Protein AF-A0A179FVN8-F1 (afdb_monomer_lite)

Secondary structure (DSSP, 8-state):
--HHHHHHHHHHHHHHHH-GGGTTHHHHHHHHHHHHHHHHHHHHHHHHHHHHHHHHHHHTT--SHHHHHHHHHHHHHHTTGGG-S-GGG-

Organism: NCBI:txid1380566

Structure (mmCIF, N/CA/C/O backbone):
data_AF-A0A179FVN8-F1
#
_entry.id   AF-A0A179FVN8-F1
#
loop_
_atom_site.group_PDB
_atom_site.id
_atom_site.type_symbol
_atom_site.label_atom_id
_atom_site.label_alt_id
_atom_site.label_comp_id
_atom_site.label_asym_id
_atom_site.label_entity_id
_atom_site.label_seq_id
_atom_site.pdbx_PDB_ins_code
_atom_site.Cartn_x
_atom_site.Cartn_y
_atom_site.Cartn_z
_atom_site.occupancy
_atom_site.B_iso_or_equiv
_atom_site.auth_seq_id
_atom_site.auth_comp_id
_atom_site.auth_asym_id
_atom_site.auth_atom_id
_atom_site.pdbx_PDB_model_num
ATOM 1 N N . MET A 1 1 ? -0.995 -2.773 -15.246 1.00 71.50 1 MET A N 1
ATOM 2 C CA . MET A 1 1 ? -0.595 -1.381 -14.946 1.00 71.50 1 MET A CA 1
ATOM 3 C C . MET A 1 1 ? -1.806 -0.486 -15.036 1.00 71.50 1 MET A C 1
ATOM 5 O O . MET A 1 1 ? -2.638 -0.716 -15.908 1.00 71.50 1 MET A O 1
ATOM 9 N N . ASP A 1 2 ? -1.904 0.505 -14.153 1.00 82.31 2 ASP A N 1
ATOM 10 C CA . ASP A 1 2 ? -2.885 1.577 -14.314 1.00 82.31 2 ASP A CA 1
ATOM 11 C C . ASP A 1 2 ? -2.462 2.547 -15.436 1.00 82.31 2 ASP A C 1
ATOM 13 O O . ASP A 1 2 ? -1.353 2.471 -15.971 1.00 82.31 2 ASP A O 1
ATOM 17 N N . THR A 1 3 ? -3.362 3.450 -15.829 1.00 84.69 3 THR A N 1
ATOM 18 C CA . THR A 1 3 ? -3.139 4.394 -16.937 1.00 84.69 3 THR A CA 1
ATOM 19 C C . THR A 1 3 ? -1.923 5.295 -16.715 1.00 84.69 3 THR A C 1
ATOM 21 O O . THR A 1 3 ? -1.233 5.637 -17.674 1.00 84.69 3 THR A O 1
ATOM 24 N N . VAL A 1 4 ? -1.640 5.670 -15.465 1.00 84.50 4 VAL A N 1
ATOM 25 C CA . VAL A 1 4 ? -0.526 6.564 -15.137 1.00 84.50 4 VAL A CA 1
ATOM 26 C C . VAL A 1 4 ? 0.792 5.808 -15.254 1.00 84.50 4 VAL A C 1
ATOM 28 O O . VAL A 1 4 ? 1.710 6.286 -15.918 1.00 84.50 4 VAL A O 1
ATOM 31 N N . SER A 1 5 ? 0.883 4.605 -14.684 1.00 85.88 5 SER A N 1
ATOM 32 C CA . SER A 1 5 ? 2.098 3.794 -14.767 1.00 85.88 5 SER A CA 1
ATOM 33 C C . SER A 1 5 ? 2.383 3.283 -16.179 1.00 85.88 5 SER A C 1
ATOM 35 O O . SER A 1 5 ? 3.551 3.228 -16.566 1.00 85.88 5 SER A O 1
ATOM 37 N N . ALA A 1 6 ? 1.349 3.031 -16.989 1.00 88.62 6 ALA A N 1
ATOM 38 C CA . ALA A 1 6 ? 1.504 2.768 -18.419 1.00 88.62 6 ALA A CA 1
ATOM 39 C C . ALA A 1 6 ? 2.057 3.988 -19.184 1.00 88.62 6 ALA A C 1
ATOM 41 O O . ALA A 1 6 ? 2.942 3.835 -20.024 1.00 88.62 6 ALA A O 1
ATOM 42 N N . GLY A 1 7 ? 1.583 5.200 -18.872 1.00 91.50 7 GLY A N 1
ATOM 43 C CA . GLY A 1 7 ? 2.102 6.435 -19.470 1.00 91.50 7 GLY A CA 1
ATOM 44 C C . GLY A 1 7 ? 3.559 6.718 -19.087 1.00 91.50 7 GLY A C 1
ATOM 45 O O . GLY A 1 7 ? 4.361 7.101 -19.937 1.00 91.50 7 GLY A O 1
ATOM 46 N N . ILE A 1 8 ? 3.936 6.467 -17.828 1.00 90.62 8 ILE A N 1
ATOM 47 C CA . ILE A 1 8 ? 5.334 6.583 -17.383 1.00 90.62 8 ILE A CA 1
ATOM 48 C C . ILE A 1 8 ? 6.212 5.567 -18.115 1.00 90.62 8 ILE A C 1
ATOM 50 O O . ILE A 1 8 ? 7.254 5.948 -18.640 1.00 90.62 8 ILE A O 1
ATOM 54 N N . TYR A 1 9 ? 5.778 4.308 -18.220 1.00 93.81 9 TYR A N 1
ATOM 55 C CA . TYR A 1 9 ? 6.505 3.284 -18.971 1.00 93.81 9 TYR A CA 1
ATOM 56 C C . TYR A 1 9 ? 6.771 3.713 -20.423 1.00 93.81 9 TYR A C 1
ATOM 58 O O . TYR A 1 9 ? 7.905 3.632 -20.889 1.00 93.81 9 TYR A O 1
ATOM 66 N N . GLN A 1 10 ? 5.761 4.250 -21.115 1.00 95.19 10 GLN A N 1
ATOM 67 C CA . GLN A 1 10 ? 5.913 4.766 -22.481 1.00 95.19 10 GLN A CA 1
ATOM 68 C C . GLN A 1 10 ? 6.918 5.922 -22.560 1.00 95.19 10 GLN A C 1
ATOM 70 O O . GLN A 1 10 ? 7.747 5.957 -23.467 1.00 95.19 10 GLN A O 1
ATOM 75 N N . ASN A 1 11 ? 6.901 6.841 -21.591 1.00 95.50 11 ASN A N 1
ATOM 76 C CA . ASN A 1 11 ? 7.883 7.923 -21.530 1.00 95.50 11 ASN A CA 1
ATOM 77 C C . ASN A 1 11 ? 9.311 7.396 -21.328 1.00 95.50 11 ASN A C 1
ATOM 79 O O . ASN A 1 11 ? 10.240 7.916 -21.941 1.00 95.50 11 ASN A O 1
ATOM 83 N N . LEU A 1 12 ? 9.498 6.349 -20.518 1.00 95.62 12 LEU A N 1
ATOM 84 C CA . LEU A 1 12 ? 10.808 5.719 -20.328 1.00 95.62 12 LEU A CA 1
ATOM 85 C C . LEU A 1 12 ? 11.300 5.045 -21.614 1.00 95.62 12 LEU A C 1
ATOM 87 O O . 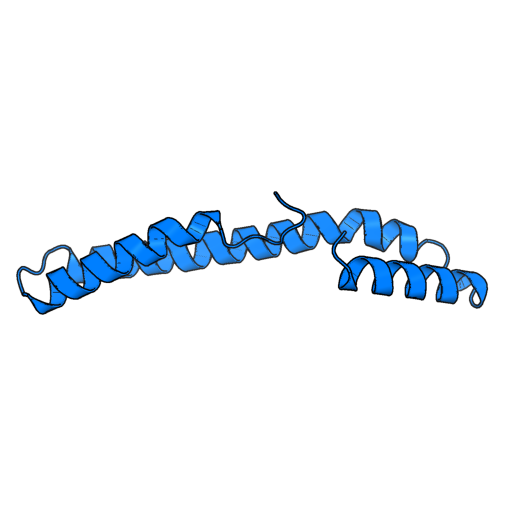LEU A 1 12 ? 12.462 5.214 -21.970 1.00 95.62 12 LEU A O 1
ATOM 91 N N . GLN A 1 13 ? 10.418 4.374 -22.360 1.00 95.56 13 GLN A N 1
ATOM 92 C CA . GLN A 1 13 ? 10.760 3.821 -23.677 1.00 95.56 13 GLN A CA 1
ATOM 93 C C . GLN A 1 13 ? 11.156 4.912 -24.682 1.00 95.56 13 GLN A C 1
ATOM 95 O O . GLN A 1 13 ? 12.081 4.726 -25.472 1.00 95.56 13 GLN A O 1
ATOM 100 N N . LEU A 1 14 ? 10.482 6.067 -24.652 1.00 96.38 14 LEU A N 1
ATOM 101 C CA . LEU A 1 14 ? 10.860 7.212 -25.484 1.00 96.38 14 LEU A CA 1
ATOM 102 C C . LEU A 1 14 ? 12.235 7.764 -25.091 1.00 96.38 14 LEU A C 1
ATOM 104 O O . LEU A 1 14 ? 13.028 8.091 -25.968 1.00 96.38 14 LEU A O 1
ATOM 108 N N . ILE A 1 15 ? 12.552 7.838 -23.797 1.00 95.00 15 ILE A N 1
ATOM 109 C CA . ILE A 1 15 ? 13.882 8.255 -23.332 1.00 95.00 15 ILE A CA 1
ATOM 110 C C . ILE A 1 15 ? 14.952 7.277 -23.823 1.00 95.00 15 ILE A C 1
ATOM 112 O O . ILE A 1 15 ? 15.957 7.720 -24.371 1.00 95.00 15 ILE A O 1
ATOM 116 N N . GLU A 1 16 ? 14.725 5.970 -23.692 1.00 96.38 16 GLU A N 1
ATOM 117 C CA . GLU A 1 16 ? 15.640 4.931 -24.185 1.00 96.38 16 GLU A CA 1
ATOM 118 C C . GLU A 1 16 ? 15.897 5.033 -25.694 1.00 96.38 16 GLU A C 1
ATOM 120 O O . GLU A 1 16 ? 17.014 4.794 -26.151 1.00 96.38 16 GLU A O 1
ATOM 125 N N . LEU A 1 17 ? 14.880 5.421 -26.471 1.00 95.75 17 LEU A N 1
ATOM 126 C CA . LEU A 1 17 ? 15.001 5.597 -27.917 1.00 95.75 17 LEU A CA 1
ATOM 127 C C . LEU A 1 17 ? 15.950 6.745 -28.295 1.00 95.75 17 LEU A C 1
ATOM 129 O O . LEU A 1 17 ? 16.670 6.641 -29.288 1.00 95.75 17 LEU A O 1
ATOM 133 N N . TYR A 1 18 ? 15.941 7.839 -27.530 1.00 95.75 18 TYR A N 1
ATOM 134 C CA . TYR A 1 18 ? 16.711 9.050 -27.841 1.00 95.75 18 TYR A CA 1
ATOM 135 C C . TYR A 1 18 ? 17.994 9.206 -27.014 1.00 95.75 18 TYR A C 1
ATOM 137 O O . TYR A 1 18 ? 18.835 10.037 -27.358 1.00 95.75 18 TYR A O 1
ATOM 145 N N . ASN A 1 19 ? 18.171 8.416 -25.954 1.00 94.88 19 ASN A N 1
ATOM 146 C CA . ASN A 1 19 ? 19.349 8.428 -25.096 1.00 94.88 19 ASN A CA 1
ATOM 147 C C . ASN A 1 19 ? 19.873 6.995 -24.862 1.00 94.88 19 ASN A C 1
ATOM 149 O O . ASN A 1 19 ? 19.337 6.284 -24.008 1.00 94.88 19 ASN A O 1
ATOM 153 N N . PRO A 1 20 ? 20.954 6.586 -25.554 1.00 90.12 20 PRO A N 1
ATOM 154 C CA . PRO A 1 20 ? 21.563 5.267 -25.384 1.00 90.12 20 PRO A CA 1
ATOM 155 C C . PRO A 1 20 ? 22.009 4.953 -23.948 1.00 90.12 20 PRO A C 1
ATOM 157 O O . PRO A 1 20 ? 21.983 3.792 -23.552 1.00 90.12 20 PRO A O 1
ATOM 160 N N . GLU A 1 21 ? 22.380 5.962 -23.151 1.00 93.31 21 GLU A N 1
ATOM 161 C CA . GLU A 1 21 ? 22.761 5.773 -21.741 1.00 93.31 21 GLU A CA 1
ATOM 162 C C . GLU A 1 21 ? 21.559 5.432 -20.846 1.00 93.31 21 GLU A C 1
ATOM 164 O O . GLU A 1 21 ? 21.731 4.934 -19.737 1.00 93.31 21 GLU A O 1
ATOM 169 N N . GLY A 1 22 ? 20.337 5.688 -21.320 1.00 88.88 22 GLY A N 1
ATOM 170 C CA . GLY A 1 22 ? 19.096 5.392 -20.608 1.00 88.88 22 GLY A CA 1
ATOM 171 C C . GLY A 1 22 ? 18.599 3.955 -20.770 1.00 88.88 22 GLY A C 1
ATOM 172 O O . GLY A 1 22 ? 17.538 3.641 -20.239 1.00 88.88 22 GLY A O 1
ATOM 173 N N . GLN A 1 23 ? 19.306 3.087 -21.503 1.00 94.19 23 GLN A N 1
ATOM 174 C CA . GLN A 1 23 ? 18.869 1.707 -21.735 1.00 94.19 23 GLN A CA 1
ATOM 175 C C . GLN A 1 23 ? 18.584 0.955 -20.426 1.00 94.19 23 GLN A C 1
ATOM 177 O O . GLN A 1 23 ? 19.433 0.870 -19.541 1.00 94.19 23 GLN A O 1
ATOM 182 N N . GLY A 1 24 ? 17.395 0.354 -20.334 1.00 92.31 24 GLY A N 1
ATOM 183 C CA . GLY A 1 24 ? 16.978 -0.475 -19.204 1.00 92.31 24 GLY A CA 1
ATOM 184 C C . GLY A 1 24 ? 16.087 0.241 -18.187 1.00 92.31 24 GLY A C 1
ATOM 185 O O . GLY A 1 24 ? 15.548 -0.422 -17.303 1.00 92.31 24 GLY A O 1
ATOM 186 N N . LEU A 1 25 ? 15.859 1.551 -18.321 1.00 93.31 25 LEU A N 1
ATOM 187 C CA . LEU A 1 25 ? 14.909 2.311 -17.505 1.00 93.31 25 LEU A CA 1
ATOM 188 C C . LEU A 1 25 ? 13.491 1.723 -17.532 1.00 93.31 25 LEU A C 1
ATOM 190 O O . LEU A 1 25 ? 12.860 1.586 -16.484 1.00 93.31 25 LEU A O 1
ATOM 194 N N . ALA A 1 26 ? 12.982 1.358 -18.708 1.00 94.19 26 ALA A N 1
ATOM 195 C CA . ALA A 1 26 ? 11.641 0.802 -18.861 1.00 94.19 26 ALA A CA 1
ATOM 196 C C . ALA A 1 26 ? 11.539 -0.607 -18.247 1.00 94.19 26 ALA A C 1
ATOM 198 O O . ALA A 1 26 ? 10.526 -0.953 -17.633 1.00 94.19 26 ALA A O 1
ATOM 199 N N . ALA A 1 27 ? 12.601 -1.411 -18.367 1.00 93.50 27 ALA A N 1
ATOM 200 C CA . ALA A 1 27 ? 12.687 -2.728 -17.737 1.00 93.50 27 ALA A CA 1
ATOM 201 C C . ALA A 1 27 ? 12.732 -2.611 -16.205 1.00 93.50 27 ALA A C 1
ATOM 203 O O . ALA A 1 27 ? 11.940 -3.253 -15.517 1.00 93.50 27 ALA A O 1
ATOM 204 N N . HIS A 1 28 ? 13.580 -1.719 -15.689 1.00 93.06 28 HIS A N 1
ATOM 205 C CA . HIS A 1 28 ? 13.696 -1.426 -14.264 1.00 93.06 28 HIS A CA 1
ATOM 206 C C . HIS A 1 28 ? 12.371 -0.903 -13.692 1.00 93.06 28 HIS A C 1
ATOM 208 O O . HIS A 1 28 ? 11.932 -1.321 -12.625 1.00 93.06 28 HIS A O 1
ATOM 214 N N . TRP A 1 29 ? 11.666 -0.036 -14.419 1.00 92.38 29 TRP A N 1
ATOM 215 C CA . TRP A 1 29 ? 10.330 0.396 -14.017 1.00 92.38 29 TRP A CA 1
ATOM 216 C C . TRP A 1 29 ? 9.376 -0.784 -13.838 1.00 92.38 29 TRP A C 1
ATOM 218 O O . TRP A 1 29 ? 8.752 -0.892 -12.791 1.00 92.38 29 TRP A O 1
ATOM 228 N N . ASN A 1 30 ? 9.299 -1.706 -14.798 1.00 89.81 30 ASN A N 1
ATOM 229 C CA . ASN A 1 30 ? 8.414 -2.868 -14.680 1.00 89.81 30 ASN A CA 1
ATOM 230 C C . ASN A 1 30 ? 8.796 -3.817 -13.539 1.00 89.81 30 ASN A C 1
ATOM 232 O O . ASN A 1 30 ? 7.909 -4.406 -12.924 1.00 89.81 30 ASN A O 1
ATOM 236 N N . GLU A 1 31 ? 10.088 -3.968 -13.263 1.00 90.56 31 GLU A N 1
ATOM 237 C CA . GLU A 1 31 ? 10.584 -4.835 -12.195 1.00 90.56 31 GLU A CA 1
ATOM 238 C C . GLU A 1 31 ? 10.288 -4.256 -10.803 1.00 90.56 31 GLU A C 1
ATOM 240 O O . GLU A 1 31 ? 9.788 -4.953 -9.916 1.00 90.56 31 GLU A O 1
ATOM 245 N N . PHE A 1 32 ? 10.552 -2.962 -10.610 1.00 90.88 32 PHE A N 1
ATOM 246 C CA . PHE A 1 32 ? 10.506 -2.344 -9.286 1.00 90.88 32 PHE A CA 1
ATOM 247 C C . PHE A 1 32 ? 9.177 -1.663 -8.967 1.00 90.88 32 PHE A C 1
ATOM 249 O O . PHE A 1 32 ? 8.814 -1.598 -7.792 1.00 90.88 32 PHE A O 1
ATOM 256 N N . TYR A 1 33 ? 8.431 -1.184 -9.969 1.00 89.56 33 TYR A N 1
ATOM 257 C CA . TYR A 1 33 ? 7.170 -0.472 -9.749 1.00 89.56 33 TYR A CA 1
ATOM 258 C C . TYR A 1 33 ? 6.166 -1.294 -8.922 1.00 89.56 33 TYR A C 1
ATOM 260 O O . TYR A 1 33 ? 5.739 -0.796 -7.877 1.00 89.56 33 TYR A O 1
ATOM 268 N N . PRO A 1 34 ? 5.816 -2.546 -9.289 1.00 90.31 34 PRO A N 1
ATOM 269 C CA . PRO A 1 34 ? 4.823 -3.307 -8.529 1.00 90.31 34 PRO A CA 1
ATOM 270 C C . PRO A 1 34 ? 5.274 -3.552 -7.087 1.00 90.31 34 PRO A C 1
ATOM 272 O O . PRO A 1 34 ? 4.498 -3.374 -6.151 1.00 90.31 34 PRO A O 1
ATOM 275 N N . THR A 1 35 ? 6.549 -3.899 -6.906 1.00 92.12 35 THR A N 1
ATOM 276 C CA . THR A 1 35 ? 7.138 -4.207 -5.599 1.00 92.12 35 THR A CA 1
ATOM 277 C C . THR A 1 35 ? 7.159 -2.988 -4.682 1.00 92.12 35 THR A C 1
ATOM 279 O O . THR A 1 35 ? 6.738 -3.078 -3.530 1.00 92.12 35 THR A O 1
ATOM 282 N N . TYR A 1 36 ? 7.611 -1.836 -5.185 1.00 90.69 36 TYR A N 1
ATOM 283 C CA . TYR A 1 36 ? 7.662 -0.595 -4.413 1.00 90.69 36 TYR A CA 1
ATOM 284 C C . TYR A 1 36 ? 6.270 -0.186 -3.926 1.00 90.69 36 TYR A C 1
ATOM 286 O O . TYR A 1 36 ? 6.072 0.106 -2.748 1.00 90.69 36 TYR A O 1
ATOM 294 N N . PHE A 1 37 ? 5.278 -0.201 -4.813 1.00 91.69 37 PHE A N 1
ATOM 295 C CA . PHE A 1 37 ? 3.936 0.231 -4.444 1.00 91.69 37 PHE A CA 1
ATOM 296 C C . PHE A 1 37 ? 3.205 -0.784 -3.555 1.00 91.69 37 PHE A C 1
ATOM 298 O O . PHE A 1 37 ? 2.488 -0.360 -2.650 1.00 91.69 37 PHE A O 1
ATOM 305 N N . ALA A 1 38 ? 3.480 -2.087 -3.690 1.00 92.19 38 ALA A N 1
ATOM 306 C CA . ALA A 1 38 ? 3.023 -3.088 -2.725 1.00 92.19 38 ALA A CA 1
ATOM 307 C C . ALA A 1 38 ? 3.584 -2.828 -1.311 1.00 92.19 38 ALA A C 1
ATOM 309 O O . ALA A 1 38 ? 2.857 -2.951 -0.324 1.00 92.19 38 ALA A O 1
ATOM 310 N N . GLN A 1 39 ? 4.851 -2.405 -1.191 1.00 94.81 39 GLN A N 1
ATOM 311 C CA . GLN A 1 39 ? 5.438 -2.003 0.097 1.00 94.81 39 GLN A CA 1
ATOM 312 C C . GLN A 1 39 ? 4.763 -0.751 0.673 1.00 94.81 39 GLN A C 1
ATOM 314 O O . GLN A 1 39 ? 4.519 -0.686 1.877 1.00 94.81 39 GLN A O 1
ATOM 319 N N . VAL A 1 40 ? 4.426 0.231 -0.171 1.00 95.19 40 VAL A N 1
ATOM 320 C CA . VAL A 1 40 ? 3.679 1.430 0.248 1.00 95.19 40 VAL A CA 1
ATOM 321 C C . VAL A 1 40 ? 2.295 1.052 0.778 1.00 95.19 40 VAL A C 1
ATOM 323 O O . VAL A 1 40 ? 1.877 1.547 1.826 1.00 95.19 40 VAL A O 1
ATOM 326 N N . SER A 1 41 ? 1.592 0.155 0.092 1.00 96.00 41 SER A N 1
ATOM 327 C CA . SER A 1 41 ? 0.285 -0.334 0.526 1.00 96.00 41 SER A CA 1
ATOM 328 C C . SER A 1 41 ? 0.364 -1.144 1.819 1.00 96.00 41 SER A C 1
ATOM 330 O O . SER A 1 41 ? -0.456 -0.945 2.714 1.00 96.00 41 SER A O 1
ATOM 332 N N . GLU A 1 42 ? 1.390 -1.979 1.985 1.00 96.38 42 GLU A N 1
ATOM 333 C CA . GLU A 1 42 ? 1.629 -2.701 3.239 1.00 96.38 42 GLU A CA 1
ATOM 334 C C . GLU A 1 42 ? 1.940 -1.763 4.410 1.00 96.38 42 GLU A C 1
ATOM 336 O O . GLU A 1 42 ? 1.395 -1.925 5.507 1.00 96.38 42 GLU A 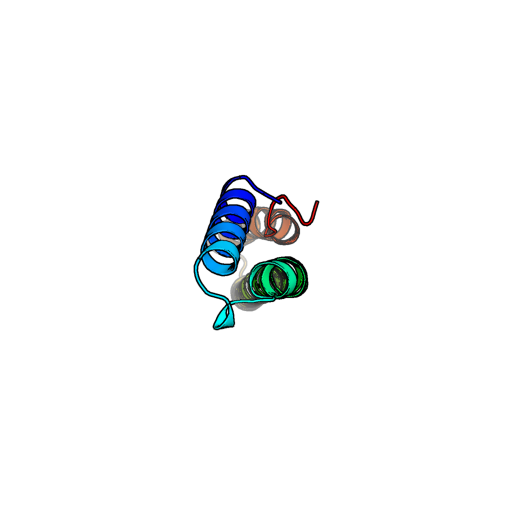O 1
ATOM 341 N N . PHE A 1 43 ? 2.753 -0.733 4.171 1.00 96.81 43 PHE A N 1
ATOM 342 C CA . PHE A 1 43 ? 3.007 0.312 5.156 1.00 96.81 43 PHE A CA 1
ATOM 343 C C . PHE A 1 43 ? 1.707 1.015 5.565 1.00 96.81 43 PHE A C 1
ATOM 345 O O . PHE A 1 43 ? 1.445 1.169 6.757 1.00 96.81 43 PHE A O 1
ATOM 352 N N . ALA A 1 44 ? 0.866 1.399 4.598 1.00 95.94 44 ALA A N 1
ATOM 353 C CA . ALA A 1 44 ? -0.408 2.058 4.874 1.00 95.94 44 ALA A CA 1
ATOM 354 C C . ALA A 1 44 ? -1.345 1.169 5.709 1.00 95.94 44 ALA A C 1
ATOM 356 O O . ALA A 1 44 ? -1.906 1.637 6.701 1.00 95.94 44 ALA A O 1
ATOM 357 N N . ARG A 1 45 ? -1.469 -0.118 5.356 1.00 97.31 45 ARG A N 1
ATOM 358 C CA . ARG A 1 45 ? -2.257 -1.095 6.124 1.00 97.31 45 ARG A CA 1
ATOM 359 C C . ARG A 1 45 ? -1.762 -1.223 7.557 1.00 97.31 45 ARG A C 1
ATOM 361 O O . ARG A 1 45 ? -2.558 -1.123 8.487 1.00 97.31 45 ARG A O 1
ATOM 368 N N . THR A 1 46 ? -0.453 -1.395 7.725 1.00 97.44 46 THR A N 1
ATOM 369 C CA . THR A 1 46 ? 0.180 -1.544 9.040 1.00 97.44 46 THR A CA 1
ATOM 370 C C . THR A 1 46 ? -0.028 -0.299 9.894 1.00 97.44 46 THR A C 1
ATOM 372 O O . THR A 1 46 ? -0.486 -0.397 11.030 1.00 97.44 46 THR A O 1
ATOM 375 N N . TYR A 1 47 ? 0.236 0.883 9.333 1.00 97.19 47 TYR A N 1
ATOM 376 C CA . TYR A 1 47 ? 0.086 2.148 10.040 1.00 97.19 47 TYR A CA 1
ATOM 377 C C . TYR A 1 47 ? -1.351 2.360 10.530 1.00 97.19 47 TYR A C 1
ATOM 379 O O . TYR A 1 47 ? -1.560 2.667 11.703 1.00 97.19 47 TYR A O 1
ATOM 387 N N . VAL A 1 48 ? -2.347 2.160 9.658 1.00 96.62 48 VAL A N 1
ATOM 388 C CA . VAL A 1 48 ? -3.761 2.328 10.028 1.00 96.62 48 VAL A CA 1
ATOM 389 C C . VAL A 1 48 ? -4.187 1.277 11.054 1.00 96.62 48 VAL A C 1
ATOM 391 O O . VAL A 1 48 ? -4.818 1.636 12.047 1.00 96.62 48 VAL A O 1
ATOM 394 N N . ALA A 1 49 ? -3.789 0.012 10.886 1.00 96.69 49 ALA A N 1
ATOM 395 C CA . ALA A 1 49 ? -4.074 -1.044 11.857 1.00 96.69 49 ALA A CA 1
ATOM 396 C C . ALA A 1 49 ? -3.509 -0.719 13.249 1.00 96.69 49 ALA A C 1
ATOM 398 O O . ALA A 1 49 ? -4.176 -0.927 14.263 1.00 96.69 49 ALA A O 1
ATOM 399 N N . ASP A 1 50 ? -2.301 -0.161 13.320 1.00 96.94 50 ASP A N 1
ATOM 400 C CA . ASP A 1 50 ? -1.697 0.236 14.589 1.00 96.94 50 ASP A CA 1
ATOM 401 C C . ASP A 1 50 ? -2.413 1.427 15.239 1.00 96.94 50 ASP A C 1
ATOM 403 O O . ASP A 1 50 ? -2.572 1.441 16.465 1.00 96.94 50 ASP A O 1
ATOM 407 N N . GLN A 1 51 ? -2.908 2.386 14.445 1.00 95.88 51 GLN A N 1
ATOM 408 C CA . GLN A 1 51 ? -3.761 3.465 14.956 1.00 95.88 51 GLN A CA 1
ATOM 409 C C . GLN A 1 51 ? -5.084 2.923 15.509 1.00 95.88 51 GLN A C 1
ATOM 411 O O . GLN A 1 51 ? -5.456 3.277 16.629 1.00 95.88 51 GLN A O 1
ATOM 416 N N . VAL A 1 52 ? -5.750 2.009 14.795 1.00 94.88 52 VAL A N 1
ATOM 417 C CA . VAL A 1 52 ? -6.976 1.348 15.276 1.00 94.88 52 VAL A CA 1
ATOM 418 C C . VAL A 1 52 ? -6.711 0.653 16.614 1.00 94.88 52 VAL A C 1
ATOM 420 O O . VAL A 1 52 ? -7.360 0.956 17.614 1.00 94.88 52 VAL A O 1
ATOM 423 N N . ARG A 1 53 ? -5.665 -0.180 16.700 1.00 94.75 53 ARG A N 1
ATOM 424 C CA . ARG A 1 53 ? -5.272 -0.854 17.953 1.00 94.75 53 ARG A CA 1
ATOM 425 C C . ARG A 1 53 ? -4.953 0.123 19.081 1.00 94.75 53 ARG A C 1
ATOM 427 O O . ARG A 1 53 ? -5.195 -0.180 20.252 1.00 94.75 53 ARG A O 1
ATOM 434 N N . PHE A 1 54 ? -4.336 1.262 18.780 1.00 94.81 54 PHE A N 1
ATOM 435 C CA . PHE A 1 54 ? -4.066 2.294 19.778 1.00 94.81 54 PHE A CA 1
ATOM 436 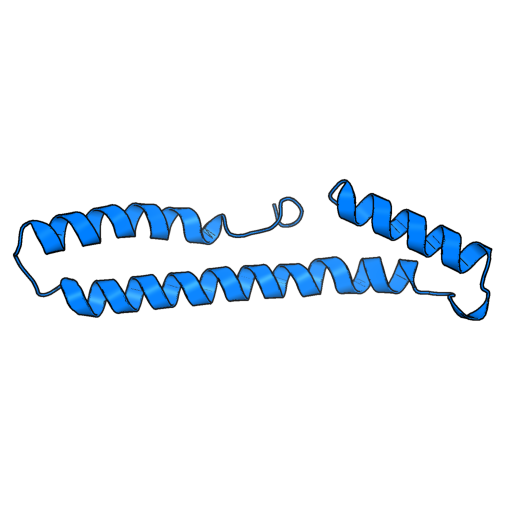C C . PHE A 1 54 ? -5.368 2.874 20.341 1.00 94.81 54 PHE A C 1
ATOM 438 O O . PHE A 1 54 ? -5.519 2.949 21.564 1.00 94.81 54 PHE A O 1
ATOM 445 N N . ILE A 1 55 ? -6.324 3.217 19.478 1.00 92.94 55 ILE A N 1
ATOM 446 C CA . ILE A 1 55 ? -7.593 3.813 19.904 1.00 92.94 55 ILE A CA 1
ATOM 447 C C . ILE A 1 55 ? -8.450 2.780 20.649 1.00 92.94 55 ILE A C 1
ATOM 449 O O . ILE A 1 55 ? -8.937 3.078 21.741 1.00 92.94 55 ILE A O 1
ATOM 453 N N . CYS A 1 56 ? -8.519 1.534 20.169 1.00 91.75 56 CYS A N 1
ATOM 454 C CA . CYS A 1 56 ? -9.199 0.442 20.871 1.00 91.75 56 CYS A CA 1
ATOM 455 C C . CYS A 1 56 ? -8.629 0.223 22.281 1.00 91.75 56 CYS A C 1
ATOM 457 O O . CYS A 1 56 ? -9.385 0.088 23.240 1.00 91.75 56 CYS A O 1
ATOM 459 N N . ARG A 1 57 ? -7.302 0.287 22.462 1.00 92.69 57 ARG A N 1
ATOM 460 C CA . ARG A 1 57 ? -6.686 0.225 23.803 1.00 92.69 57 ARG A CA 1
ATOM 461 C C . ARG A 1 57 ? -7.048 1.423 24.685 1.00 92.69 57 ARG A C 1
ATOM 463 O O . ARG A 1 57 ? -7.163 1.271 25.898 1.00 92.69 57 ARG A O 1
ATOM 470 N N . ARG A 1 58 ? -7.204 2.616 24.103 1.00 91.69 58 ARG A N 1
ATOM 471 C CA . ARG A 1 58 ? -7.496 3.856 24.841 1.00 91.69 58 ARG A CA 1
ATOM 472 C C . ARG A 1 58 ? -8.955 3.956 25.297 1.00 91.69 58 ARG A C 1
ATOM 474 O O . ARG A 1 58 ? -9.202 4.522 26.369 1.00 91.69 58 ARG A O 1
ATOM 481 N N . PHE A 1 59 ? -9.889 3.460 24.487 1.00 90.44 5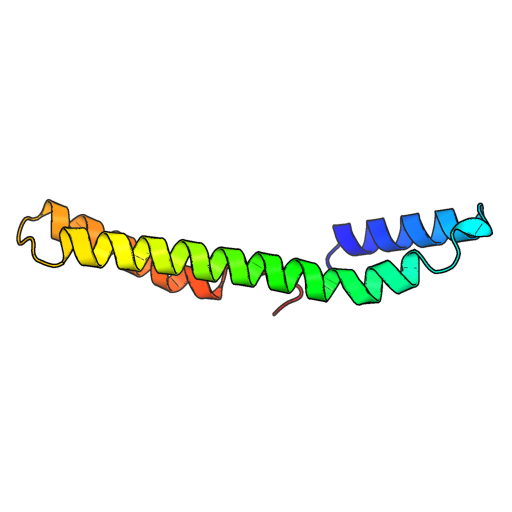9 PHE A N 1
ATOM 482 C CA . PHE A 1 59 ? -11.334 3.611 24.690 1.00 90.44 59 PHE A CA 1
ATOM 483 C C . PHE A 1 59 ? -12.059 2.312 25.057 1.00 90.44 59 PHE A C 1
ATOM 485 O O . PHE A 1 59 ? -13.126 2.391 25.650 1.00 90.44 59 PHE A O 1
ATOM 492 N N . GLY A 1 60 ? -11.476 1.134 24.815 1.00 84.31 60 GLY A N 1
ATOM 493 C CA . GLY A 1 60 ? -12.132 -0.164 25.035 1.00 84.31 60 GLY A CA 1
ATOM 494 C C . GLY A 1 60 ? -12.496 -0.494 26.487 1.00 84.31 60 GLY A C 1
ATOM 495 O O . GLY A 1 60 ? -13.280 -1.402 26.730 1.00 84.31 60 GLY A O 1
ATOM 496 N N . THR A 1 61 ? -11.956 0.236 27.464 1.00 86.75 61 THR A N 1
ATOM 497 C CA . THR A 1 61 ? -12.317 0.101 28.888 1.00 86.75 61 THR A CA 1
ATOM 498 C C . THR A 1 61 ? -13.300 1.170 29.368 1.00 86.75 61 THR A C 1
ATOM 500 O O . THR A 1 61 ? -13.719 1.145 30.524 1.00 86.75 61 THR A O 1
ATOM 503 N N . GLN A 1 62 ? -13.657 2.126 28.509 1.00 87.44 62 GLN A N 1
ATOM 504 C CA . GLN A 1 62 ? -14.580 3.207 28.834 1.00 87.44 62 GLN A CA 1
ATOM 505 C C . GLN A 1 62 ? -16.012 2.788 28.490 1.00 87.44 62 GLN A C 1
ATOM 507 O O . GLN A 1 62 ? -16.267 2.227 27.432 1.00 87.44 62 GLN A O 1
ATOM 512 N N . THR A 1 63 ? -16.960 3.097 29.372 1.00 84.44 63 THR A N 1
ATOM 513 C CA . THR A 1 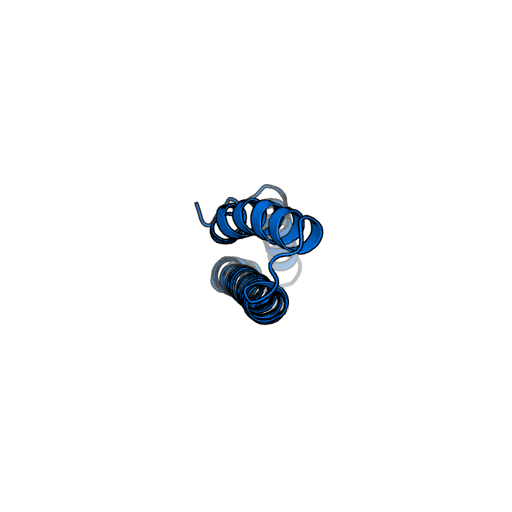63 ? -18.386 2.761 29.204 1.00 84.44 63 THR A CA 1
ATOM 514 C C . THR A 1 63 ? -19.235 3.954 28.768 1.00 84.44 63 THR A C 1
ATOM 516 O O . THR A 1 63 ? -20.462 3.901 28.815 1.00 84.44 63 THR A O 1
ATOM 519 N N . THR A 1 64 ? -18.598 5.060 28.382 1.00 92.31 64 THR A N 1
ATOM 520 C CA . THR A 1 64 ? -19.303 6.263 27.938 1.00 92.31 64 THR A CA 1
ATOM 521 C C . THR A 1 64 ? -19.910 6.041 26.554 1.00 92.31 64 THR A C 1
ATOM 523 O O . THR A 1 64 ? -19.320 5.369 25.710 1.00 92.31 64 THR A O 1
ATOM 526 N N . GLU A 1 65 ? -21.061 6.660 26.285 1.00 89.12 65 GLU A N 1
ATOM 527 C CA . GLU A 1 65 ? -21.686 6.632 24.950 1.00 89.12 65 GLU A CA 1
ATOM 528 C C . GLU A 1 65 ? -20.728 7.147 23.864 1.00 89.12 65 GLU A C 1
ATOM 530 O O . GLU A 1 65 ? -20.675 6.612 22.761 1.00 89.12 65 GLU A O 1
ATOM 535 N N . MET A 1 66 ? -19.889 8.129 24.211 1.00 89.25 66 MET A N 1
ATOM 536 C CA . MET A 1 66 ? -18.834 8.635 23.335 1.00 89.25 66 MET A CA 1
ATOM 537 C C . MET A 1 66 ? -17.807 7.553 22.976 1.00 89.25 66 MET A C 1
ATOM 539 O O . MET A 1 66 ? -17.422 7.446 21.816 1.00 89.25 66 MET A O 1
ATOM 543 N N . ALA A 1 67 ? -17.368 6.738 23.941 1.00 88.19 67 ALA A N 1
ATOM 544 C CA . ALA A 1 67 ? -16.440 5.645 23.667 1.00 88.19 67 ALA A CA 1
ATOM 545 C C . ALA A 1 67 ? -17.074 4.580 22.761 1.00 88.19 67 ALA A C 1
ATOM 547 O O . ALA A 1 67 ? -16.415 4.107 21.840 1.00 88.19 67 ALA A O 1
ATOM 548 N N . ALA A 1 68 ? -18.355 4.259 22.969 1.00 88.56 68 ALA A N 1
ATOM 549 C CA . ALA A 1 68 ? -19.085 3.334 22.105 1.00 88.56 68 ALA A CA 1
ATOM 550 C C . ALA A 1 68 ? -19.205 3.859 20.662 1.00 88.56 68 ALA A C 1
ATOM 552 O O . ALA A 1 68 ? -18.960 3.107 19.724 1.00 88.56 68 ALA A O 1
ATOM 553 N N . SER A 1 69 ? -19.505 5.152 20.479 1.00 90.62 69 SER A N 1
ATOM 554 C CA . SER A 1 69 ? -19.560 5.785 19.151 1.00 90.62 69 SER A CA 1
ATOM 555 C C . SER A 1 69 ? -18.211 5.738 18.431 1.00 90.62 69 SER A C 1
ATOM 557 O O . SER A 1 69 ? -18.152 5.400 17.256 1.00 90.62 69 SER A O 1
ATOM 559 N N . VAL A 1 70 ? -17.117 6.036 19.142 1.00 90.38 70 VAL A N 1
ATOM 560 C CA . VAL A 1 70 ? -15.758 5.999 18.573 1.00 90.38 70 VAL A CA 1
ATOM 561 C C . VAL A 1 70 ? -15.369 4.583 18.147 1.00 90.38 70 VAL A C 1
ATOM 563 O O . VAL A 1 70 ? -14.773 4.409 17.089 1.00 90.38 70 VAL A O 1
ATOM 566 N N . LEU A 1 71 ? -15.693 3.570 18.957 1.00 91.19 71 LEU A N 1
ATOM 567 C CA . LEU A 1 71 ? -15.406 2.172 18.624 1.00 91.19 71 LEU A CA 1
ATOM 568 C C . LEU A 1 71 ? -16.229 1.688 17.422 1.00 91.19 71 LEU A C 1
ATOM 570 O O . LEU A 1 71 ? -15.693 0.977 16.583 1.00 91.19 71 LEU A O 1
ATOM 574 N N . LEU A 1 72 ? -17.482 2.131 17.288 1.00 91.00 72 LEU A N 1
ATOM 575 C CA . LEU A 1 72 ? -18.310 1.816 16.123 1.00 91.00 72 LEU A CA 1
ATOM 576 C C . LEU A 1 72 ? -17.731 2.403 14.822 1.00 91.00 72 LEU A C 1
ATOM 578 O O . LEU A 1 72 ? -17.656 1.710 13.814 1.00 91.00 72 LEU A O 1
ATOM 582 N N . GLU A 1 73 ? -17.282 3.661 14.839 1.00 90.75 73 GLU A N 1
ATOM 583 C CA . GLU A 1 73 ? -16.631 4.276 13.670 1.00 90.75 73 GLU A CA 1
ATOM 584 C C . GLU A 1 73 ? -15.299 3.589 13.312 1.00 90.75 73 GLU A C 1
ATOM 586 O O . GLU A 1 73 ? -14.898 3.562 12.147 1.00 90.75 73 GLU A O 1
ATOM 591 N N . LEU A 1 74 ? -14.603 3.016 14.300 1.00 92.69 74 LEU A N 1
ATOM 592 C CA . LEU A 1 74 ? -13.353 2.285 14.079 1.00 92.69 74 LEU A CA 1
ATOM 593 C C . LEU A 1 74 ? -13.551 0.961 13.351 1.00 92.69 74 LEU A C 1
ATOM 595 O O . LEU A 1 74 ? -12.709 0.636 12.514 1.00 92.69 74 LEU A O 1
ATOM 599 N N . ASP A 1 75 ? -14.644 0.245 13.612 1.00 89.75 75 ASP A N 1
ATOM 600 C CA . ASP A 1 75 ? -14.963 -1.000 12.903 1.00 89.75 75 ASP A CA 1
ATOM 601 C C . ASP A 1 75 ? -15.076 -0.747 11.386 1.00 89.75 75 ASP A C 1
ATOM 603 O O . ASP A 1 75 ? -14.517 -1.485 10.573 1.00 89.75 75 ASP A O 1
ATOM 607 N N . GLU A 1 76 ? -15.695 0.370 10.980 1.00 90.06 76 GLU A N 1
ATOM 608 C CA . GLU A 1 76 ? -15.774 0.756 9.563 1.00 90.06 76 GLU A CA 1
ATOM 609 C C . GLU A 1 76 ? -14.396 1.056 8.951 1.00 90.06 76 GLU A C 1
ATOM 611 O O . GLU A 1 76 ? -14.158 0.816 7.760 1.00 90.06 76 GLU A O 1
ATOM 616 N N . ILE A 1 77 ? -13.473 1.611 9.742 1.00 91.44 77 ILE A N 1
ATOM 617 C CA . ILE A 1 77 ? -12.095 1.862 9.309 1.00 91.44 77 ILE A CA 1
ATOM 618 C C . ILE A 1 77 ? -11.344 0.536 9.169 1.00 91.44 77 ILE A C 1
ATOM 620 O O . ILE A 1 77 ? -10.622 0.361 8.184 1.00 91.44 77 ILE A O 1
ATOM 624 N N . GLU A 1 78 ? -11.528 -0.397 10.102 1.00 92.31 78 GLU A N 1
ATOM 625 C CA . GLU A 1 78 ? -10.897 -1.717 10.084 1.00 92.31 78 GLU A CA 1
ATOM 626 C C . GLU A 1 78 ? -11.279 -2.505 8.819 1.00 92.31 78 GLU A C 1
ATOM 628 O O . GLU A 1 78 ? -10.397 -2.992 8.105 1.00 92.31 78 GLU A O 1
ATOM 633 N N . ASP A 1 79 ? -12.555 -2.477 8.428 1.00 93.88 79 ASP A N 1
ATOM 634 C CA . ASP A 1 79 ? -13.064 -3.087 7.188 1.00 93.88 79 ASP A CA 1
ATOM 635 C C . ASP A 1 79 ? -12.472 -2.485 5.899 1.00 93.88 79 ASP A C 1
ATOM 637 O O . ASP A 1 79 ? -12.510 -3.086 4.812 1.00 93.88 79 ASP A O 1
ATOM 641 N N . ARG A 1 80 ? -11.933 -1.265 5.979 1.00 93.44 80 ARG A N 1
ATOM 642 C CA . ARG A 1 80 ? -11.295 -0.580 4.848 1.00 93.44 80 ARG A CA 1
ATOM 643 C C . ARG A 1 80 ? -9.807 -0.876 4.743 1.00 93.44 80 ARG A C 1
ATOM 645 O O . ARG A 1 80 ? -9.268 -0.706 3.649 1.00 93.44 80 ARG A O 1
ATOM 652 N N . ILE A 1 81 ? -9.153 -1.350 5.806 1.00 93.25 81 ILE A N 1
ATOM 653 C CA . ILE A 1 81 ? -7.708 -1.630 5.814 1.00 93.25 81 ILE A CA 1
ATOM 654 C C . ILE A 1 81 ? -7.304 -2.578 4.672 1.00 93.25 81 ILE A C 1
ATOM 656 O O . ILE A 1 81 ? -6.409 -2.212 3.908 1.00 93.25 81 ILE A O 1
ATOM 660 N N . PRO A 1 82 ? -7.969 -3.729 4.434 1.00 92.56 82 PRO A N 1
ATOM 661 C CA . PRO A 1 82 ? -7.590 -4.629 3.339 1.00 92.56 82 PRO A CA 1
ATOM 662 C C . PRO A 1 8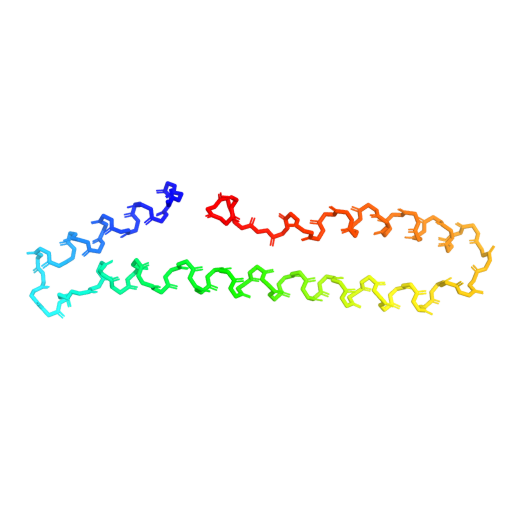2 ? -7.702 -3.998 1.942 1.00 92.56 82 PRO A C 1
ATOM 664 O O . PRO A 1 82 ? -7.097 -4.484 0.988 1.00 92.56 82 PRO A O 1
ATOM 667 N N . LYS A 1 83 ? -8.472 -2.910 1.814 1.00 93.69 83 LYS A N 1
ATOM 668 C CA . LYS A 1 83 ? -8.705 -2.173 0.563 1.00 93.69 83 LYS A CA 1
ATOM 669 C C . LYS A 1 83 ? -7.699 -1.037 0.351 1.00 93.69 83 LYS A C 1
ATOM 671 O O . LYS A 1 83 ? -7.762 -0.365 -0.675 1.00 93.69 83 LYS A O 1
ATOM 676 N N . LEU A 1 84 ? -6.768 -0.812 1.283 1.00 92.12 84 LEU A N 1
ATOM 677 C CA . LEU A 1 84 ? -5.663 0.142 1.138 1.00 92.12 84 LEU A CA 1
ATOM 678 C C . LEU A 1 84 ? -4.569 -0.443 0.234 1.00 92.12 84 LEU A C 1
ATOM 680 O O . LEU A 1 84 ? -3.447 -0.711 0.662 1.00 92.12 84 LEU A O 1
ATOM 684 N N . LYS A 1 85 ? -4.925 -0.683 -1.025 1.00 92.38 85 LYS A N 1
ATOM 685 C CA . LYS A 1 85 ? -4.043 -1.199 -2.070 1.00 92.38 85 LYS A CA 1
ATOM 686 C C . LYS A 1 85 ? -4.301 -0.507 -3.398 1.00 92.38 85 LYS A C 1
ATOM 688 O O . LYS A 1 85 ? -5.376 0.055 -3.619 1.00 92.38 85 LYS A O 1
ATOM 693 N N . TYR A 1 86 ? -3.308 -0.524 -4.275 1.00 87.00 86 TYR A N 1
ATOM 694 C CA . TYR A 1 86 ? -3.484 -0.060 -5.642 1.00 87.00 86 TYR A CA 1
ATOM 695 C C . TYR A 1 86 ? -4.302 -1.070 -6.450 1.00 87.00 86 TYR A C 1
ATOM 697 O O . TYR A 1 86 ? -4.245 -2.273 -6.216 1.00 87.00 86 TYR A O 1
ATOM 705 N N . LYS A 1 87 ? -5.023 -0.587 -7.470 1.00 84.62 87 LYS A N 1
ATOM 706 C CA . LYS A 1 87 ? -5.893 -1.422 -8.324 1.00 84.62 87 LYS A CA 1
ATOM 707 C C . LYS A 1 87 ? -5.171 -2.557 -9.055 1.00 84.62 87 LYS A C 1
ATOM 709 O O . LYS A 1 87 ? -5.817 -3.460 -9.563 1.00 84.62 87 LYS A O 1
ATOM 714 N N . PHE A 1 88 ? -3.851 -2.472 -9.214 1.00 82.44 88 PHE A N 1
ATOM 715 C CA . PHE A 1 88 ? -3.076 -3.525 -9.870 1.00 82.44 88 PHE A CA 1
ATOM 716 C C . PHE A 1 88 ? -2.686 -4.664 -8.908 1.00 82.44 88 PHE A C 1
ATOM 718 O O . PHE A 1 88 ? -2.150 -5.663 -9.376 1.00 82.44 88 PHE A O 1
ATOM 725 N N . GLU A 1 89 ? -2.918 -4.509 -7.597 1.00 81.38 89 GLU A N 1
ATOM 726 C CA . GLU A 1 89 ? -2.726 -5.538 -6.557 1.00 81.38 89 GLU A CA 1
ATOM 727 C C . GLU A 1 89 ? -4.004 -6.375 -6.310 1.00 81.38 89 GLU A C 1
ATOM 729 O O . GLU A 1 89 ? -4.091 -7.112 -5.321 1.00 81.38 89 GLU A O 1
ATOM 734 N N . ASP A 1 90 ? -5.036 -6.198 -7.142 1.00 71.69 90 ASP A N 1
ATOM 735 C CA . ASP A 1 90 ? -6.301 -6.947 -7.104 1.00 71.69 90 ASP A CA 1
ATOM 736 C C . ASP A 1 90 ? -6.238 -8.266 -7.881 1.00 71.69 90 ASP A C 1
ATOM 738 O O . ASP A 1 90 ? -5.675 -8.284 -9.001 1.00 71.69 90 ASP A O 1
#

Foldseek 3Di:
DDPVLVVVLVVLVVCVVVPVVSPCVSVVSVVCVVVVQVVVLVVQLVVLVVVLVVLCVVLVPPPDPVSVVVNVVSVVSNVCSVVSHDPVVD

pLDDT: mean 91.43, std 4.77, range [71.5, 97.44]

Sequence (90 aa):
MDTVSAGIYQNLQLIELYNPEGQGLAAHWNEFYPTYFAQVSEFARTYVADQVRFICRRFGTQTTEMAASVLLELDEIEDRIPKLKYKFED

Radius of gyration: 20.73 Å; chains: 1; bounding box: 44×16×57 Å